Protein AF-A0A6I1E585-F1 (afdb_monomer)

Nearest PDB structures (foldseek):
  6p4p-assembly1_B  TM=4.624E-01  e=1.889E+00  Salmonella enterica subsp. enterica serovar Typhi str. CT18
  7vw3-assembly1_A  TM=5.194E-01  e=4.085E+00  Staphylococcus aureus
  5csa-assembly1_A  TM=2.923E-01  e=1.558E+00  Saccharomyces cerevisiae S288C
  3gyx-assembly6_L  TM=3.452E-01  e=2.291E+00  Megalodesulfovibrio gigas

pLDDT: mean 70.32, std 19.68, range [27.8, 91.94]

Secondary structure (DSSP, 8-state):
--EEEEEEEETTEEEEEEEETT--SPPEEEEEE----TTSS---TT---TT--SSSS-HHHHHHHHHHHHHTT--TTS-SSPEEEE-SSS-----

Mean predicted aligned error: 9.59 Å

Foldseek 3Di:
DAKDWDWDDDPQWIWIWIAHPVRDAAIAIETAHADQPPVRAGFSPPDDLDPDDDDDDDPVVVVSVVVVVVVLPDDNNHHDYHHYHYPNPPDDDND

Structure (mmCIF, N/CA/C/O backbone):
data_AF-A0A6I1E585-F1
#
_entry.id   AF-A0A6I1E585-F1
#
loop_
_atom_site.group_PDB
_atom_site.id
_atom_site.type_symbol
_atom_site.label_atom_id
_atom_site.label_alt_id
_atom_site.label_comp_id
_atom_site.label_asym_id
_atom_site.label_entity_id
_atom_site.label_seq_id
_atom_site.pdbx_PDB_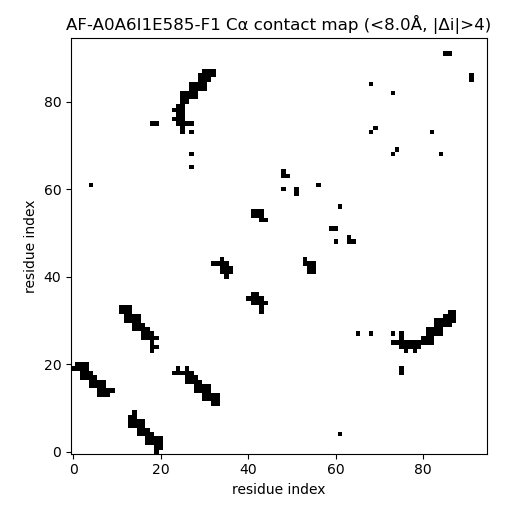ins_code
_atom_site.Cartn_x
_atom_site.Cartn_y
_atom_site.Cartn_z
_atom_site.occupancy
_atom_site.B_iso_or_equiv
_atom_site.auth_seq_id
_atom_site.auth_comp_id
_atom_site.auth_asym_id
_atom_site.auth_atom_id
_atom_site.pdbx_PDB_model_num
ATOM 1 N N . MET A 1 1 ? -14.135 9.658 0.992 1.00 68.81 1 MET A N 1
ATOM 2 C CA . MET A 1 1 ? -13.222 9.643 2.155 1.00 68.81 1 MET A CA 1
ATOM 3 C C . MET A 1 1 ? -11.893 10.163 1.671 1.00 68.81 1 MET A C 1
ATOM 5 O O . MET A 1 1 ? -11.444 9.692 0.633 1.00 68.81 1 MET A O 1
ATOM 9 N N . ASP A 1 2 ? -11.299 11.099 2.402 1.00 85.62 2 ASP A N 1
ATOM 10 C CA . ASP A 1 2 ? -9.997 11.646 2.034 1.00 85.62 2 ASP A CA 1
ATOM 11 C C . ASP A 1 2 ? -8.884 10.832 2.687 1.00 85.62 2 ASP A C 1
ATOM 13 O O . ASP A 1 2 ? -8.903 10.562 3.895 1.00 85.62 2 ASP A O 1
ATOM 17 N N . TYR A 1 3 ? -7.918 10.439 1.864 1.00 86.88 3 TYR A N 1
ATOM 18 C CA . TYR A 1 3 ? -6.751 9.678 2.278 1.00 86.88 3 TYR A CA 1
ATOM 19 C C . TYR A 1 3 ? -5.486 10.471 1.98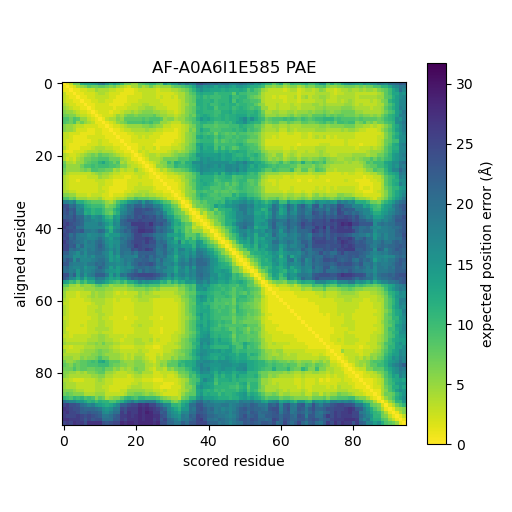2 1.00 86.88 3 TYR A C 1
ATOM 21 O O . TYR A 1 3 ? -5.372 11.138 0.954 1.0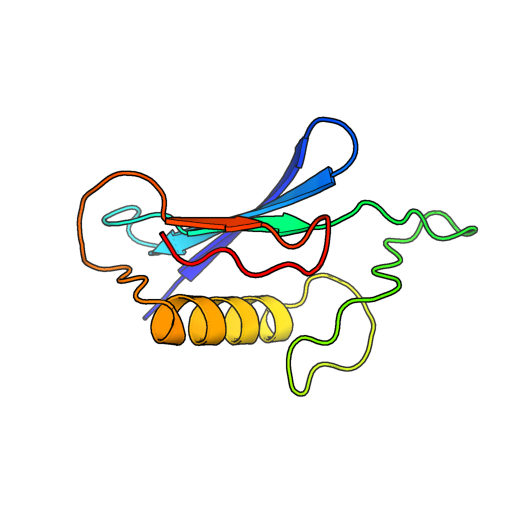0 86.88 3 TYR A O 1
ATOM 29 N N . ARG A 1 4 ? -4.506 10.326 2.867 1.00 88.75 4 ARG A N 1
ATOM 30 C CA . ARG A 1 4 ? -3.127 10.754 2.649 1.00 88.75 4 ARG A CA 1
ATOM 31 C C . ARG A 1 4 ? -2.232 9.531 2.614 1.00 88.75 4 ARG A C 1
ATOM 33 O O . ARG A 1 4 ? -2.475 8.554 3.329 1.00 88.75 4 ARG A O 1
ATOM 40 N N . TRP A 1 5 ? -1.187 9.599 1.808 1.00 87.75 5 TRP A N 1
ATOM 41 C CA . TRP A 1 5 ? -0.240 8.509 1.670 1.00 87.75 5 TRP A CA 1
ATOM 42 C C . TRP A 1 5 ? 1.191 9.028 1.642 1.00 87.75 5 TRP A C 1
ATOM 44 O O . TRP A 1 5 ? 1.445 10.175 1.278 1.00 87.75 5 TRP A O 1
ATOM 54 N N . VAL A 1 6 ? 2.111 8.177 2.080 1.00 84.69 6 VAL A N 1
ATOM 55 C CA . VAL A 1 6 ? 3.551 8.435 2.075 1.00 84.69 6 VAL A CA 1
ATOM 56 C C . VAL A 1 6 ? 4.240 7.217 1.486 1.00 84.69 6 VAL A C 1
ATOM 58 O O . VAL A 1 6 ? 3.894 6.087 1.832 1.00 84.69 6 VAL A O 1
ATOM 61 N N . LEU A 1 7 ? 5.210 7.463 0.612 1.00 79.94 7 LEU A N 1
ATOM 62 C CA . LEU A 1 7 ? 6.146 6.462 0.122 1.00 79.94 7 LEU A CA 1
ATOM 63 C C . LEU A 1 7 ? 7.454 6.572 0.907 1.00 79.94 7 LEU A C 1
ATOM 65 O O . LEU A 1 7 ? 8.039 7.651 0.991 1.00 79.94 7 LEU A O 1
ATOM 69 N N . THR A 1 8 ? 7.921 5.454 1.444 1.00 80.06 8 THR A N 1
ATOM 70 C CA . THR A 1 8 ? 9.232 5.321 2.085 1.00 80.06 8 THR A CA 1
ATOM 71 C C . THR A 1 8 ? 10.000 4.159 1.473 1.00 80.06 8 THR A C 1
ATOM 73 O O . THR A 1 8 ? 9.392 3.233 0.946 1.00 80.06 8 THR A O 1
ATOM 76 N N . ILE A 1 9 ? 11.327 4.179 1.576 1.00 76.50 9 ILE A N 1
ATOM 77 C CA . ILE A 1 9 ? 12.170 3.032 1.226 1.00 76.50 9 ILE A CA 1
ATOM 78 C C . ILE A 1 9 ? 12.611 2.365 2.527 1.00 76.50 9 ILE A C 1
ATOM 80 O O . ILE A 1 9 ? 13.161 3.036 3.399 1.00 76.50 9 ILE A O 1
ATOM 84 N N . ASP A 1 10 ? 12.372 1.062 2.653 1.00 72.75 10 ASP A N 1
ATOM 85 C CA . ASP A 1 10 ? 12.790 0.257 3.803 1.00 72.75 10 ASP A CA 1
ATOM 86 C C . ASP A 1 10 ? 13.472 -1.022 3.313 1.00 72.75 10 ASP A C 1
A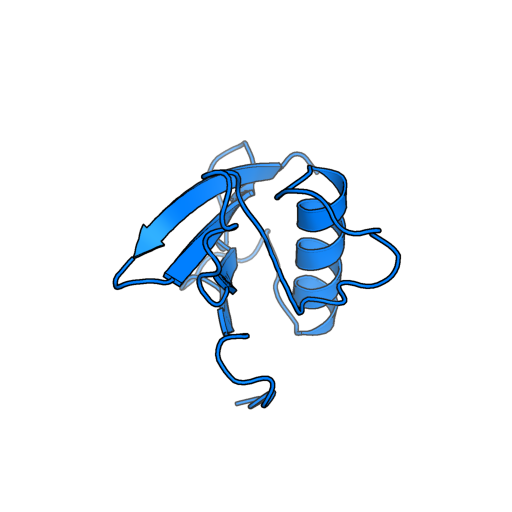TOM 88 O O . ASP A 1 10 ? 12.874 -1.806 2.580 1.00 72.75 10 ASP A O 1
ATOM 92 N N . SER A 1 11 ? 14.733 -1.227 3.705 1.00 74.69 11 SER A N 1
ATOM 93 C CA . SER A 1 11 ? 15.471 -2.478 3.478 1.00 74.69 11 SER A CA 1
ATOM 94 C C . SER A 1 11 ? 15.490 -2.965 2.018 1.00 74.69 11 SER A C 1
ATOM 96 O O . SER A 1 11 ? 15.451 -4.165 1.761 1.00 74.69 11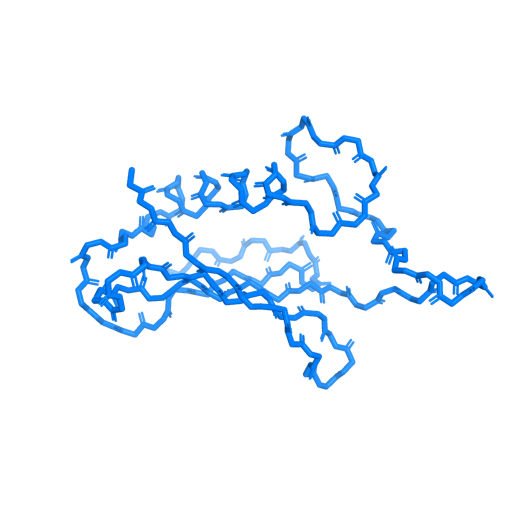 SER A O 1
ATOM 98 N N . GLY A 1 12 ? 15.540 -2.038 1.053 1.00 69.75 12 GLY A N 1
ATOM 99 C CA . GLY A 1 12 ? 15.493 -2.375 -0.373 1.00 69.75 12 GLY A CA 1
ATOM 100 C C . GLY A 1 12 ? 14.092 -2.728 -0.876 1.00 69.75 12 GLY A C 1
ATOM 101 O O . GLY A 1 12 ? 13.972 -3.522 -1.797 1.00 69.75 12 GLY A O 1
ATOM 102 N N . TYR A 1 13 ? 13.047 -2.156 -0.273 1.00 73.25 13 TYR A N 1
ATOM 103 C CA . TYR A 1 13 ? 11.651 -2.255 -0.699 1.00 73.25 13 TYR A CA 1
ATOM 104 C C . TYR A 1 13 ? 10.988 -0.880 -0.688 1.00 73.25 13 TYR A C 1
ATOM 106 O O . TYR A 1 13 ? 11.330 -0.012 0.119 1.00 73.25 13 TYR A O 1
ATOM 114 N N . ASN A 1 14 ? 10.006 -0.693 -1.566 1.00 77.62 14 ASN A N 1
ATOM 115 C CA . ASN A 1 14 ? 9.118 0.463 -1.521 1.00 77.62 14 ASN A CA 1
ATOM 116 C C . ASN A 1 14 ? 8.004 0.178 -0.512 1.00 77.62 14 ASN A C 1
ATOM 118 O O . ASN A 1 14 ? 7.364 -0.863 -0.574 1.00 77.62 14 ASN A O 1
ATOM 122 N N . VAL A 1 15 ? 7.738 1.087 0.416 1.00 83.94 15 VAL A N 1
ATOM 123 C CA . VAL A 1 15 ? 6.672 0.937 1.410 1.00 83.94 15 VAL A CA 1
ATOM 124 C C . VAL A 1 15 ? 5.722 2.116 1.286 1.00 83.94 15 VAL A C 1
ATOM 126 O O . VAL A 1 15 ? 6.095 3.258 1.552 1.00 83.94 15 VAL A O 1
ATOM 129 N N . ILE A 1 16 ? 4.479 1.846 0.892 1.00 87.44 16 ILE A N 1
ATOM 130 C CA . ILE A 1 16 ? 3.407 2.842 0.878 1.00 87.44 16 ILE A CA 1
ATOM 131 C C . ILE A 1 16 ? 2.634 2.725 2.179 1.00 87.44 16 ILE A C 1
ATOM 133 O O . ILE A 1 16 ? 2.075 1.674 2.483 1.00 87.44 16 ILE A O 1
ATOM 137 N N . THR A 1 17 ? 2.536 3.821 2.921 1.00 89.75 17 THR A N 1
ATOM 138 C CA . THR A 1 17 ? 1.615 3.921 4.055 1.00 89.75 17 THR A CA 1
ATOM 139 C C . THR A 1 17 ? 0.463 4.845 3.701 1.00 89.75 17 THR A C 1
ATOM 141 O O . THR A 1 17 ? 0.676 6.024 3.436 1.00 89.75 17 THR A O 1
ATOM 144 N N . VAL A 1 18 ? -0.757 4.317 3.739 1.00 90.88 18 VAL A N 1
ATOM 145 C CA . VAL A 1 18 ? -2.015 5.031 3.514 1.00 90.88 18 VAL A CA 1
ATOM 146 C C . VAL A 1 18 ? -2.759 5.169 4.839 1.00 90.88 18 VAL A C 1
ATOM 148 O O . VAL A 1 18 ? -2.828 4.241 5.645 1.00 90.88 18 VAL A O 1
ATOM 151 N N . GLN A 1 19 ? -3.346 6.335 5.076 1.00 91.06 19 GLN A N 1
ATOM 152 C CA . GLN A 1 19 ? -4.214 6.582 6.225 1.00 91.06 19 GLN A CA 1
ATOM 153 C C . GLN A 1 19 ? -5.254 7.645 5.878 1.00 91.06 19 GLN A C 1
ATOM 155 O O . GLN A 1 19 ? -5.085 8.400 4.919 1.00 91.06 19 GLN A O 1
ATOM 160 N N . LYS A 1 20 ? -6.320 7.744 6.674 1.00 88.06 20 LYS A N 1
ATOM 161 C CA . LYS A 1 20 ? -7.255 8.865 6.551 1.00 88.06 20 LYS A CA 1
ATOM 162 C C . LYS A 1 20 ? -6.543 10.202 6.758 1.00 88.06 20 LYS A C 1
ATOM 164 O O . LYS A 1 20 ? -5.584 10.305 7.535 1.00 88.06 20 LYS A O 1
ATOM 169 N N . SER A 1 21 ? -7.021 11.231 6.065 1.00 86.94 21 SER A N 1
ATOM 170 C CA . SER A 1 21 ? -6.462 12.584 6.155 1.00 86.94 21 SER A CA 1
ATOM 171 C C . SER A 1 21 ? -6.573 13.183 7.559 1.00 86.94 21 SER A C 1
ATOM 173 O O . SER A 1 21 ? -5.654 13.875 7.988 1.00 86.94 21 SER A O 1
ATOM 175 N N . ASP A 1 22 ? -7.629 12.840 8.302 1.00 85.06 22 ASP A N 1
ATOM 176 C CA . ASP A 1 22 ? -7.828 13.226 9.709 1.00 85.06 22 ASP A CA 1
ATOM 177 C C . ASP A 1 22 ? -6.836 12.553 10.684 1.00 85.06 22 ASP A C 1
ATOM 179 O O . ASP A 1 22 ? -6.729 12.955 11.839 1.00 85.06 22 ASP A O 1
ATOM 183 N N . GLY A 1 23 ? -6.075 11.554 10.221 1.00 78.62 23 GLY A N 1
ATOM 184 C CA . GLY A 1 23 ? -5.087 10.823 11.011 1.00 78.62 23 GLY A CA 1
ATOM 185 C C . GLY A 1 23 ? -5.660 9.764 11.955 1.00 78.62 23 GLY A C 1
ATOM 186 O O . GLY A 1 23 ? -4.873 9.114 12.644 1.00 78.62 23 GLY A O 1
ATOM 187 N N . PHE A 1 24 ? -6.977 9.551 11.966 1.00 80.38 24 PHE A N 1
ATOM 188 C CA . PHE A 1 24 ? -7.634 8.565 12.819 1.00 80.38 24 PHE A CA 1
ATOM 189 C C . PHE A 1 24 ? -7.905 7.247 12.076 1.00 80.38 24 PHE A C 1
ATOM 191 O O . PHE A 1 24 ? -8.158 7.218 10.872 1.00 80.38 24 PHE A O 1
ATOM 198 N N . GLY A 1 25 ? -7.891 6.139 12.822 1.00 84.31 25 GLY A N 1
ATOM 199 C CA . GLY A 1 25 ? -8.219 4.801 12.320 1.00 84.31 25 GLY A CA 1
ATOM 200 C C . GLY A 1 25 ? -7.017 3.957 11.883 1.00 84.31 25 GLY A C 1
ATOM 201 O O . GLY A 1 25 ? -5.869 4.220 12.247 1.00 84.31 25 GLY A O 1
ATOM 202 N N . CYS A 1 26 ? -7.296 2.878 11.153 1.00 88.50 26 CYS A N 1
ATOM 203 C CA . CYS A 1 26 ? -6.318 1.858 10.789 1.00 88.50 26 CYS A CA 1
ATOM 204 C C . CYS A 1 26 ? -5.509 2.324 9.582 1.00 88.50 26 CYS A C 1
ATOM 206 O O . CYS A 1 26 ? -6.062 2.604 8.516 1.00 88.50 26 CYS A O 1
ATOM 208 N N . LYS A 1 27 ? -4.186 2.355 9.739 1.00 91.94 27 LYS A N 1
ATOM 209 C CA . LYS A 1 27 ? -3.265 2.588 8.626 1.00 91.94 27 LYS A CA 1
ATOM 210 C C . LYS A 1 27 ? -3.175 1.338 7.758 1.00 91.94 27 LYS A C 1
ATOM 212 O O . LYS A 1 27 ? -3.165 0.229 8.284 1.00 91.94 27 LYS A O 1
ATOM 217 N N . LEU A 1 28 ? -3.060 1.529 6.455 1.00 90.19 28 LEU A N 1
ATOM 218 C CA . LEU A 1 28 ? -2.701 0.492 5.499 1.00 90.19 28 LEU A CA 1
ATOM 219 C C . LEU A 1 28 ? -1.227 0.668 5.145 1.00 90.19 28 LEU A C 1
ATOM 221 O O . LEU A 1 28 ? -0.809 1.761 4.776 1.00 90.19 28 LEU A O 1
ATOM 225 N N . THR A 1 29 ? -0.443 -0.393 5.251 1.00 90.75 29 THR A N 1
ATOM 226 C CA . THR A 1 29 ? 0.959 -0.417 4.839 1.00 90.75 29 THR A CA 1
ATOM 227 C C . THR A 1 29 ? 1.126 -1.487 3.772 1.00 90.75 29 THR A C 1
ATOM 229 O O . THR A 1 29 ? 0.832 -2.653 4.018 1.00 90.75 29 THR A O 1
ATOM 232 N N . ALA A 1 30 ? 1.596 -1.093 2.596 1.00 85.94 30 ALA A N 1
ATOM 233 C CA . ALA A 1 30 ? 1.858 -1.993 1.488 1.00 85.94 30 ALA A CA 1
ATOM 234 C C . ALA A 1 30 ? 3.345 -2.002 1.148 1.00 85.94 30 ALA A C 1
ATOM 236 O O . ALA A 1 30 ? 3.919 -0.947 0.877 1.00 85.94 30 ALA A O 1
ATOM 237 N N . THR A 1 31 ? 3.946 -3.189 1.147 1.00 83.50 31 THR A N 1
ATOM 238 C CA . THR A 1 31 ? 5.352 -3.385 0.784 1.00 83.50 31 THR A CA 1
ATOM 239 C C . THR A 1 31 ? 5.444 -3.881 -0.652 1.00 83.50 31 THR A C 1
ATOM 241 O O . THR A 1 31 ? 4.856 -4.909 -0.989 1.00 83.50 31 THR A O 1
ATOM 244 N N . LEU A 1 32 ? 6.189 -3.148 -1.477 1.00 77.31 32 LEU A N 1
ATOM 245 C CA . LEU A 1 32 ? 6.454 -3.414 -2.885 1.00 77.31 32 LEU A CA 1
ATOM 246 C C . LEU A 1 32 ? 7.928 -3.789 -3.114 1.00 77.31 32 LEU A C 1
ATOM 248 O O . LEU A 1 32 ? 8.794 -3.214 -2.446 1.00 77.31 32 LEU A O 1
ATOM 252 N N . PRO A 1 33 ? 8.250 -4.712 -4.047 1.00 68.19 33 PRO A N 1
ATOM 253 C CA . PRO A 1 33 ? 9.606 -4.975 -4.462 1.00 68.19 33 PRO A CA 1
ATOM 254 C C . PRO A 1 33 ? 10.209 -3.680 -4.978 1.00 68.19 33 PRO A C 1
ATOM 256 O O . PRO A 1 33 ? 9.540 -2.766 -5.477 1.00 68.19 33 PRO A O 1
ATOM 259 N N . TRP A 1 34 ? 11.509 -3.604 -4.799 1.00 56.12 34 TRP A N 1
ATOM 260 C CA . TRP A 1 34 ? 12.300 -2.527 -5.330 1.00 56.12 34 TRP A CA 1
ATOM 261 C C . TRP A 1 34 ? 12.678 -2.855 -6.764 1.00 56.12 34 TRP A C 1
ATOM 263 O O . TRP A 1 34 ? 13.276 -3.894 -7.036 1.00 56.12 34 TRP A O 1
ATOM 273 N N . SER A 1 35 ? 12.342 -1.950 -7.672 1.00 51.25 35 SER A N 1
ATOM 274 C CA . SER A 1 35 ? 12.957 -1.884 -8.988 1.00 51.25 35 SER A CA 1
ATOM 275 C C . SER A 1 35 ? 13.480 -0.465 -9.174 1.00 51.25 35 SER A C 1
ATOM 277 O O . SER A 1 35 ? 12.805 0.526 -8.896 1.00 51.25 35 SER A O 1
ATOM 279 N N . LYS A 1 36 ? 14.755 -0.383 -9.535 1.00 41.84 36 LYS A N 1
ATOM 280 C CA . LYS A 1 36 ? 15.412 0.834 -9.990 1.00 41.84 36 LYS A CA 1
ATOM 281 C C . LYS A 1 36 ? 15.425 0.710 -11.506 1.00 41.84 36 LYS A C 1
ATOM 283 O O . LYS A 1 36 ? 15.915 -0.309 -11.989 1.00 41.84 36 LYS A O 1
ATOM 288 N N . SER A 1 37 ? 14.871 1.672 -12.236 1.00 46.25 37 SER A N 1
ATOM 289 C CA . SER A 1 37 ? 15.060 1.664 -13.688 1.00 46.25 37 SER A CA 1
ATOM 290 C C . SER A 1 37 ? 16.517 2.021 -13.988 1.00 46.25 37 SER A C 1
ATOM 292 O O . SER A 1 37 ? 17.194 2.694 -13.197 1.00 46.25 37 SER A O 1
ATOM 294 N N . ASP A 1 38 ? 17.002 1.606 -15.153 1.00 42.25 38 ASP A N 1
ATOM 295 C CA . ASP A 1 38 ? 18.369 1.896 -15.594 1.00 42.25 38 ASP A CA 1
ATOM 296 C C . ASP A 1 38 ? 18.648 3.406 -15.757 1.00 42.25 38 ASP A C 1
ATOM 298 O O . ASP A 1 38 ? 19.798 3.835 -15.665 1.00 42.25 38 ASP A O 1
ATOM 302 N N . ASP A 1 39 ? 17.612 4.237 -15.928 1.00 44.56 39 ASP A N 1
ATOM 303 C CA . ASP A 1 39 ? 17.715 5.700 -16.045 1.00 44.56 39 ASP A CA 1
ATOM 304 C C . ASP A 1 39 ? 17.545 6.456 -14.709 1.00 44.56 39 ASP A C 1
ATOM 306 O O . ASP A 1 39 ? 17.570 7.687 -14.673 1.00 44.56 39 ASP A O 1
ATOM 310 N N . GLY A 1 40 ? 17.406 5.735 -13.590 1.00 34.91 40 GLY A N 1
ATOM 311 C CA . GLY A 1 40 ? 17.225 6.326 -12.262 1.00 34.91 40 GLY A CA 1
ATOM 312 C C . GLY A 1 40 ? 15.800 6.798 -11.961 1.00 34.91 40 GLY A C 1
ATOM 313 O O . GLY A 1 40 ? 15.571 7.365 -10.889 1.00 34.91 40 GLY A O 1
ATOM 314 N N . SER A 1 41 ? 14.847 6.550 -12.860 1.00 41.19 41 SER A N 1
ATOM 315 C CA . SER A 1 41 ? 13.421 6.641 -12.567 1.00 41.19 41 SER A CA 1
ATOM 316 C C . SER A 1 41 ? 12.923 5.452 -11.718 1.00 41.19 41 SER A C 1
ATOM 318 O O . SER A 1 41 ? 13.624 4.483 -11.405 1.00 41.19 41 SER A O 1
ATOM 320 N N . LEU A 1 42 ? 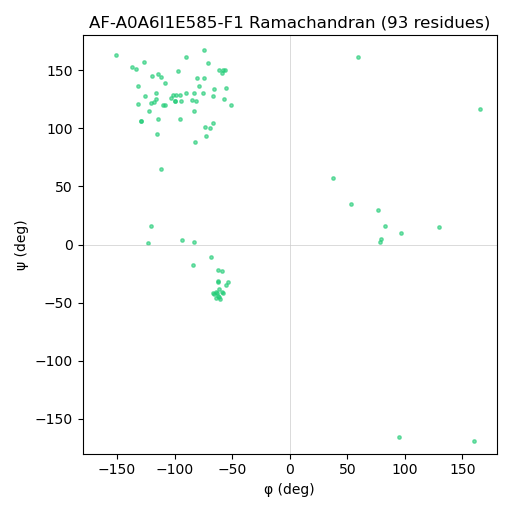11.707 5.585 -11.199 1.00 43.50 42 LEU A N 1
ATOM 321 C CA . LEU A 1 42 ? 11.050 4.521 -10.447 1.00 43.50 42 LEU A CA 1
ATOM 322 C C . LEU A 1 42 ? 10.419 3.556 -11.453 1.00 43.50 42 LEU A C 1
ATOM 324 O O . LEU A 1 42 ? 9.247 3.711 -11.794 1.00 43.50 42 LEU A O 1
ATOM 328 N N . ASP A 1 43 ? 11.176 2.559 -11.911 1.00 41.69 43 ASP A N 1
ATOM 329 C CA . ASP A 1 43 ? 10.560 1.389 -12.535 1.00 41.69 43 ASP A CA 1
ATOM 330 C C . ASP A 1 43 ? 9.778 0.660 -11.447 1.00 41.69 43 ASP A C 1
ATOM 332 O O . ASP A 1 43 ? 10.323 0.363 -10.387 1.00 41.69 43 ASP A O 1
ATOM 336 N N . ILE A 1 44 ? 8.505 0.360 -11.670 1.00 48.25 44 ILE A N 1
ATOM 337 C CA . ILE A 1 44 ? 7.764 -0.616 -10.860 1.00 48.25 44 ILE A CA 1
ATOM 338 C C . ILE A 1 44 ? 7.508 -1.790 -11.795 1.00 48.25 44 ILE A C 1
ATOM 340 O O . ILE A 1 44 ? 6.382 -2.073 -12.211 1.00 48.25 44 ILE A O 1
ATOM 344 N N . THR A 1 45 ? 8.599 -2.434 -12.201 1.00 42.66 45 THR A N 1
ATOM 345 C CA . THR A 1 45 ? 8.573 -3.545 -13.139 1.00 42.66 45 THR A CA 1
ATOM 346 C C . THR A 1 45 ? 8.029 -4.767 -12.402 1.00 42.66 45 THR A C 1
ATOM 348 O O . THR A 1 45 ? 8.760 -5.382 -11.631 1.00 42.66 45 THR A O 1
ATOM 351 N N . HIS A 1 46 ? 6.739 -5.081 -12.615 1.00 40.53 46 HIS A N 1
ATOM 352 C CA . HIS A 1 46 ? 6.017 -6.350 -12.328 1.00 40.53 46 HIS A CA 1
ATOM 353 C C . HIS A 1 46 ? 4.697 -6.268 -11.549 1.00 40.53 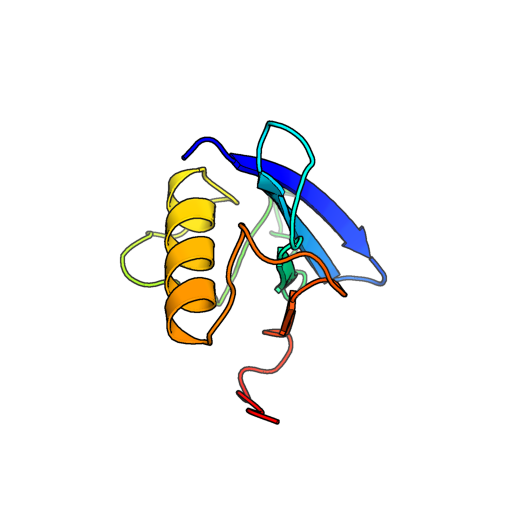46 HIS A C 1
ATOM 355 O O . HIS A 1 46 ? 4.191 -7.295 -11.080 1.00 40.53 46 HIS A O 1
ATOM 361 N N . TRP A 1 47 ? 4.076 -5.100 -11.413 1.00 48.12 47 TRP A N 1
ATOM 362 C CA . TRP A 1 47 ? 2.878 -4.987 -10.582 1.00 48.12 47 TRP A CA 1
ATOM 363 C C . TRP A 1 47 ? 1.621 -4.617 -11.356 1.00 48.12 47 TRP A C 1
ATOM 365 O O . TRP A 1 47 ? 1.288 -3.457 -11.567 1.00 48.12 47 TRP A O 1
ATOM 375 N N . TRP A 1 48 ? 0.866 -5.651 -11.728 1.00 41.38 48 TRP A N 1
ATOM 376 C CA . TRP A 1 48 ? -0.546 -5.509 -12.065 1.00 41.38 48 TRP A CA 1
ATOM 377 C C . TRP A 1 48 ? -1.306 -5.178 -10.774 1.00 41.38 48 TRP A C 1
ATOM 379 O O . TRP A 1 48 ? -1.666 -6.078 -10.019 1.00 41.38 48 TRP A O 1
ATOM 389 N N . CYS A 1 49 ? -1.622 -3.901 -10.565 1.00 47.88 49 CYS A N 1
ATOM 390 C CA . CYS A 1 49 ? -2.821 -3.484 -9.834 1.00 47.88 49 CYS A CA 1
ATOM 391 C C . CYS A 1 49 ? -3.903 -3.209 -10.902 1.00 47.88 49 CYS A C 1
ATOM 393 O O . CYS A 1 49 ? -3.602 -2.591 -11.928 1.00 47.88 49 CYS A O 1
ATOM 395 N N . ARG A 1 50 ? -5.115 -3.779 -10.779 1.00 40.75 50 ARG A N 1
ATOM 396 C CA . ARG A 1 50 ? -6.109 -3.811 -11.883 1.00 40.75 50 ARG A CA 1
ATOM 397 C C . ARG A 1 50 ? -6.334 -2.413 -12.481 1.00 40.75 50 ARG A C 1
ATOM 399 O O . ARG A 1 50 ? -6.810 -1.512 -11.802 1.00 40.75 50 ARG A O 1
ATOM 406 N N . GLY A 1 51 ? -6.065 -2.255 -13.780 1.00 40.06 51 GLY A N 1
ATOM 407 C CA . GLY A 1 51 ? -6.476 -1.074 -14.552 1.00 40.06 51 GLY A CA 1
ATOM 408 C C . GLY A 1 51 ? -5.568 0.159 -14.457 1.00 40.06 51 GLY A C 1
ATOM 409 O O . GLY A 1 51 ? -5.994 1.254 -14.848 1.00 40.06 51 GLY A O 1
ATOM 410 N N . VAL A 1 52 ? -4.333 0.016 -13.969 1.00 46.09 52 VAL A N 1
ATOM 411 C CA . VAL A 1 52 ? -3.332 1.095 -13.974 1.00 46.09 52 VAL A CA 1
ATOM 412 C C . VAL A 1 52 ? -2.172 0.688 -14.894 1.00 46.09 52 VAL A C 1
ATOM 414 O O . VAL A 1 52 ? -1.437 -0.235 -14.550 1.00 46.09 52 VAL A O 1
ATOM 417 N N . PRO A 1 53 ? -2.041 1.308 -16.087 1.00 42.78 53 PRO A N 1
ATOM 418 C CA . PRO A 1 53 ? -0.847 1.174 -16.917 1.00 42.78 53 PRO A CA 1
ATOM 419 C C . PRO A 1 53 ? 0.391 1.597 -16.128 1.00 42.78 53 PRO A C 1
ATOM 421 O O . PRO A 1 53 ? 0.290 2.425 -15.222 1.00 42.78 53 PRO A O 1
ATOM 424 N N . TRP A 1 54 ? 1.527 0.999 -16.465 1.00 47.28 54 TRP A N 1
ATOM 425 C CA . TRP A 1 54 ? 2.805 1.251 -15.816 1.00 47.28 54 TRP A CA 1
ATOM 426 C C . TRP A 1 54 ? 3.151 2.731 -15.892 1.00 47.28 54 TRP A C 1
ATOM 428 O O . TRP A 1 54 ? 3.080 3.292 -16.976 1.00 47.28 54 TRP A O 1
ATOM 438 N N . ASP A 1 55 ? 3.402 3.324 -14.725 1.00 44.66 55 ASP A N 1
ATOM 439 C CA . ASP A 1 55 ? 4.331 4.429 -14.469 1.00 44.66 55 ASP A CA 1
ATOM 440 C C . ASP A 1 55 ? 4.008 5.019 -13.089 1.00 44.66 55 ASP A C 1
ATOM 442 O O . ASP A 1 55 ? 2.930 5.573 -12.868 1.00 44.66 55 ASP A O 1
ATOM 446 N N . SER A 1 56 ? 4.970 4.929 -12.164 1.00 56.19 56 SER A N 1
ATOM 447 C CA . SER A 1 56 ? 4.969 5.578 -10.841 1.00 56.19 56 SER A CA 1
ATOM 448 C C . SER A 1 56 ? 3.818 5.233 -9.869 1.00 56.19 56 SER A C 1
ATOM 450 O O . SER A 1 56 ? 2.734 4.764 -10.214 1.00 56.19 56 SER A O 1
ATOM 452 N N . ILE A 1 57 ? 4.038 5.514 -8.579 1.00 65.25 57 ILE A N 1
ATOM 453 C CA . ILE A 1 57 ? 2.968 5.488 -7.570 1.00 65.25 57 ILE A CA 1
ATOM 454 C C . ILE A 1 57 ? 2.079 6.713 -7.797 1.00 65.25 57 ILE A C 1
ATOM 456 O O . ILE A 1 57 ? 2.355 7.811 -7.318 1.00 65.25 57 ILE A O 1
ATOM 460 N N . THR A 1 58 ? 1.013 6.528 -8.570 1.00 71.25 58 THR A N 1
ATOM 461 C CA . THR A 1 58 ? 0.010 7.562 -8.850 1.00 71.25 58 THR A CA 1
ATOM 462 C C . THR A 1 58 ? -1.130 7.528 -7.826 1.00 71.25 58 THR A C 1
ATOM 464 O O . THR A 1 58 ? -1.385 6.489 -7.212 1.00 71.25 58 THR A O 1
ATOM 467 N N . PRO A 1 59 ? -1.920 8.610 -7.681 1.00 78.19 59 PRO A N 1
ATOM 468 C CA . PRO A 1 59 ? -3.157 8.563 -6.900 1.00 78.19 59 PRO A CA 1
ATOM 469 C C . PRO A 1 59 ? -4.112 7.443 -7.347 1.00 78.19 59 PRO A C 1
ATOM 471 O O . PRO A 1 59 ? -4.794 6.849 -6.515 1.00 78.19 59 PRO A O 1
ATOM 474 N N . LYS A 1 60 ? -4.126 7.108 -8.648 1.00 76.44 60 LYS A N 1
ATOM 475 C CA . LYS A 1 60 ? -4.925 6.004 -9.202 1.00 76.44 60 LYS A CA 1
ATOM 476 C C . LYS A 1 60 ? -4.434 4.639 -8.709 1.00 76.44 60 LYS A C 1
ATOM 478 O O . LYS A 1 60 ? -5.256 3.802 -8.350 1.00 76.44 60 LYS A O 1
ATOM 483 N N . PHE A 1 61 ? -3.117 4.433 -8.650 1.00 77.44 61 PHE A N 1
ATOM 484 C CA . PHE A 1 61 ? -2.523 3.234 -8.053 1.00 77.44 61 PHE A CA 1
ATOM 485 C C . PHE A 1 61 ? -2.896 3.110 -6.572 1.00 77.44 61 PHE A C 1
ATOM 487 O O . PHE A 1 61 ? -3.356 2.059 -6.137 1.00 77.44 61 PHE A O 1
ATOM 494 N N . VAL A 1 62 ? -2.771 4.198 -5.806 1.00 81.25 62 VAL A N 1
ATOM 495 C CA . VAL A 1 62 ? -3.131 4.207 -4.379 1.00 81.25 62 VAL A CA 1
ATOM 496 C C . VAL A 1 62 ? -4.619 3.907 -4.178 1.00 81.25 62 VAL A C 1
ATOM 498 O O . VAL A 1 62 ? -4.972 3.165 -3.266 1.00 81.25 62 VAL A O 1
ATOM 501 N N . ALA A 1 63 ? -5.497 4.422 -5.043 1.00 84.06 63 ALA A N 1
ATOM 502 C CA . ALA A 1 63 ? -6.922 4.099 -5.006 1.00 84.06 63 ALA A CA 1
ATOM 503 C C . ALA A 1 63 ? -7.196 2.611 -5.283 1.00 84.06 63 ALA A C 1
ATOM 505 O O . ALA A 1 63 ? -8.015 2.003 -4.598 1.00 84.06 63 ALA A O 1
ATOM 506 N N . ALA A 1 64 ? -6.496 2.011 -6.249 1.00 82.88 64 ALA A N 1
ATOM 507 C CA . ALA A 1 64 ? -6.614 0.582 -6.531 1.00 82.88 64 ALA A CA 1
ATOM 508 C C . ALA A 1 64 ? -6.102 -0.274 -5.356 1.00 82.88 64 ALA A C 1
ATOM 510 O O . ALA A 1 64 ? -6.796 -1.185 -4.920 1.00 82.88 64 ALA A O 1
ATOM 511 N N . LEU A 1 65 ? -4.970 0.105 -4.756 1.00 84.06 65 LEU A N 1
ATOM 512 C CA . LEU A 1 65 ? -4.427 -0.524 -3.550 1.00 84.06 65 LEU A CA 1
ATOM 513 C C . LEU A 1 65 ? -5.395 -0.458 -2.356 1.00 84.06 65 LEU A C 1
ATOM 515 O O . LEU A 1 65 ? -5.523 -1.418 -1.601 1.00 84.06 65 LEU A O 1
ATOM 519 N N . ILE A 1 66 ? -6.075 0.677 -2.176 1.00 87.75 66 ILE A N 1
ATOM 520 C CA . ILE A 1 66 ? -7.117 0.847 -1.157 1.00 87.75 66 ILE A CA 1
ATOM 521 C C . ILE A 1 66 ? -8.275 -0.124 -1.399 1.00 87.75 66 ILE A C 1
ATOM 523 O O . ILE A 1 66 ? -8.734 -0.748 -0.446 1.00 87.75 66 ILE A O 1
ATOM 527 N N . ASN A 1 67 ? -8.735 -0.261 -2.643 1.00 87.50 67 ASN A N 1
ATOM 528 C CA . ASN A 1 67 ? -9.827 -1.175 -2.977 1.00 87.50 67 ASN A CA 1
ATOM 529 C C . ASN A 1 67 ? -9.429 -2.634 -2.724 1.00 87.50 67 ASN A C 1
ATOM 531 O O . ASN A 1 67 ? -10.162 -3.338 -2.037 1.00 87.50 67 ASN A O 1
ATOM 535 N N . ASP A 1 68 ? -8.238 -3.046 -3.168 1.00 84.38 68 ASP A N 1
ATOM 536 C CA . ASP A 1 68 ? -7.709 -4.388 -2.896 1.00 84.38 68 ASP A CA 1
ATOM 537 C C . ASP A 1 68 ? -7.618 -4.644 -1.378 1.00 84.38 68 ASP A C 1
ATOM 539 O O . ASP A 1 68 ? -7.993 -5.706 -0.886 1.00 84.38 68 ASP A O 1
ATOM 543 N N . ALA A 1 69 ? -7.178 -3.650 -0.599 1.00 87.25 69 ALA A N 1
ATOM 544 C CA . ALA A 1 69 ? -7.133 -3.756 0.855 1.00 87.25 69 ALA A CA 1
ATOM 545 C C . ALA A 1 69 ? -8.528 -3.901 1.481 1.00 87.25 69 ALA A C 1
ATOM 547 O O . ALA A 1 69 ? -8.689 -4.686 2.414 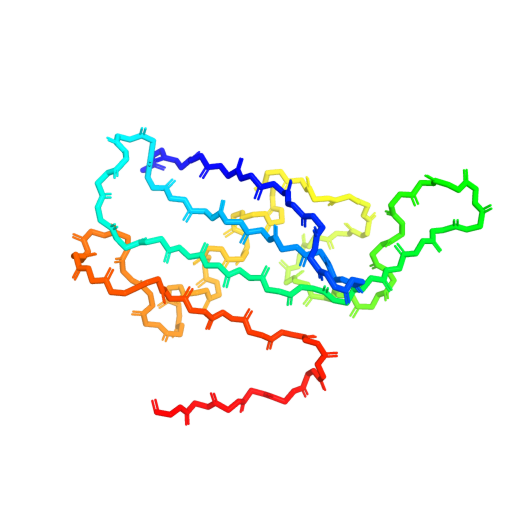1.00 87.25 69 ALA A O 1
ATOM 548 N N . ILE A 1 70 ? -9.526 -3.157 0.992 1.00 88.69 70 ILE A N 1
ATOM 549 C CA . ILE A 1 70 ? -10.920 -3.255 1.451 1.00 88.69 70 ILE A CA 1
ATOM 550 C C . ILE A 1 70 ? -11.473 -4.656 1.173 1.00 88.69 70 ILE A C 1
ATOM 552 O O . ILE A 1 70 ? -12.070 -5.250 2.072 1.00 88.69 70 ILE A O 1
ATOM 556 N N . ASP A 1 71 ? -11.215 -5.205 -0.016 1.00 86.50 71 ASP A N 1
ATOM 557 C CA . ASP A 1 71 ? -11.619 -6.565 -0.391 1.00 86.50 71 ASP A CA 1
ATOM 558 C C . ASP A 1 71 ? -10.955 -7.627 0.507 1.00 86.50 71 ASP A C 1
ATOM 560 O O . ASP A 1 71 ? -11.565 -8.646 0.831 1.00 86.50 71 ASP A O 1
ATOM 564 N N . LEU A 1 72 ? -9.736 -7.358 0.987 1.00 84.62 72 LEU A N 1
ATOM 565 C CA . LEU A 1 72 ? -9.013 -8.185 1.962 1.00 84.62 72 LEU A CA 1
ATOM 566 C C . LEU A 1 72 ? -9.414 -7.918 3.429 1.00 84.62 72 LEU A C 1
ATOM 568 O O . LEU A 1 72 ? -8.855 -8.526 4.343 1.00 84.62 72 LEU A O 1
ATOM 572 N N . GLY A 1 73 ? -10.377 -7.027 3.683 1.00 87.56 73 GLY A N 1
ATOM 573 C CA . GLY A 1 73 ? -10.929 -6.761 5.016 1.00 87.56 73 GLY A CA 1
ATOM 574 C C . GLY A 1 73 ? -10.332 -5.560 5.756 1.00 87.56 73 GLY A C 1
ATOM 575 O O . GLY A 1 73 ? -10.632 -5.354 6.939 1.00 87.56 73 GLY A O 1
ATOM 576 N N . TRP A 1 74 ? -9.519 -4.731 5.098 1.00 90.38 74 TRP A N 1
ATOM 577 C CA . TRP A 1 74 ? -9.074 -3.464 5.671 1.00 90.38 74 TRP A CA 1
ATOM 578 C C . TRP A 1 74 ? -10.250 -2.501 5.857 1.00 90.38 74 TRP A C 1
ATOM 580 O O . TRP A 1 74 ? -11.059 -2.264 4.963 1.00 90.38 74 TRP A O 1
ATOM 590 N N . MET A 1 75 ? -10.312 -1.879 7.034 1.00 89.94 75 MET A N 1
ATOM 591 C CA . MET A 1 75 ? -11.312 -0.867 7.358 1.00 89.94 75 MET A CA 1
ATOM 592 C C . MET A 1 75 ? -10.633 0.372 7.926 1.00 89.94 75 MET A C 1
ATOM 594 O O . MET A 1 75 ? -10.246 0.402 9.095 1.00 89.94 75 MET A O 1
ATOM 598 N N . ALA A 1 76 ? -10.564 1.433 7.123 1.00 86.31 76 ALA A N 1
ATOM 599 C CA . ALA A 1 76 ? -9.935 2.697 7.508 1.00 86.31 76 ALA A CA 1
ATOM 600 C C . ALA A 1 76 ? -10.555 3.350 8.762 1.00 86.31 76 ALA A C 1
ATOM 602 O O . ALA A 1 76 ? -9.920 4.175 9.406 1.00 86.31 76 ALA A O 1
ATOM 603 N N . SER A 1 77 ? -11.807 3.032 9.107 1.00 87.62 77 SER A N 1
ATOM 604 C CA . SER A 1 77 ? -12.493 3.545 10.303 1.00 87.62 77 SER A CA 1
ATOM 605 C C . SER A 1 77 ? -12.204 2.762 11.584 1.00 87.62 77 SER A C 1
ATOM 607 O O . SER A 1 77 ? -12.469 3.285 12.664 1.00 87.62 77 SER A O 1
ATOM 609 N N . LYS A 1 78 ? -11.685 1.532 11.500 1.00 86.31 78 LYS A N 1
ATOM 610 C CA . LYS A 1 78 ? -11.383 0.732 12.692 1.00 86.31 78 LYS A CA 1
ATOM 611 C C . LYS A 1 78 ? -10.070 1.196 13.308 1.00 86.31 78 LYS A C 1
ATOM 613 O O . LYS A 1 78 ? -9.103 1.397 12.593 1.00 86.31 78 LYS A O 1
ATOM 618 N N . SER A 1 79 ? -10.010 1.335 14.625 1.00 80.69 79 SER A N 1
ATOM 619 C CA . SER A 1 79 ? -8.741 1.539 15.333 1.00 80.69 79 SER A CA 1
ATOM 620 C C . SER A 1 79 ? -8.035 0.200 15.528 1.00 80.69 79 SER A C 1
ATOM 622 O O . SER A 1 79 ? -8.686 -0.812 15.783 1.00 80.69 79 SER A O 1
ATOM 624 N N . GLY A 1 80 ? -6.708 0.175 15.425 1.00 83.19 80 GLY A N 1
ATOM 625 C CA . GLY A 1 80 ? -5.947 -1.056 15.618 1.00 83.19 80 GLY A CA 1
ATOM 626 C C . GLY A 1 80 ? -4.555 -1.009 15.008 1.00 83.19 80 GLY A C 1
ATOM 627 O O . GLY A 1 80 ? -4.066 0.046 14.599 1.00 83.19 80 GLY A O 1
ATOM 628 N N . LYS A 1 81 ? -3.915 -2.181 14.956 1.00 85.50 81 LYS A N 1
ATOM 629 C CA . LYS A 1 81 ? -2.621 -2.342 14.287 1.00 85.50 81 LYS A CA 1
ATOM 630 C C . LYS A 1 81 ? -2.756 -2.005 12.793 1.00 85.50 81 LYS A C 1
ATOM 632 O O . LYS A 1 81 ? -3.833 -2.214 12.230 1.00 85.50 81 LYS A O 1
ATOM 637 N N . PRO A 1 82 ? -1.689 -1.499 12.150 1.00 87.00 82 PRO A N 1
ATOM 638 C CA . PRO A 1 82 ? -1.691 -1.289 10.710 1.00 87.00 82 PRO A CA 1
ATOM 639 C C . PRO A 1 82 ? -2.019 -2.581 9.962 1.00 87.00 82 PRO A C 1
ATOM 641 O O . PRO A 1 82 ? -1.456 -3.634 10.271 1.00 87.00 82 PRO A O 1
ATOM 644 N N . PHE A 1 83 ? -2.906 -2.484 8.980 1.00 89.81 83 PHE A N 1
ATOM 645 C CA . PHE A 1 83 ? -3.177 -3.556 8.036 1.00 89.81 83 PHE A CA 1
ATOM 646 C C . PHE A 1 83 ? -2.023 -3.630 7.046 1.00 89.81 83 PHE A C 1
ATOM 648 O O . PHE A 1 83 ? -1.599 -2.603 6.514 1.00 89.81 83 PHE A O 1
ATOM 655 N N . ARG A 1 84 ? -1.479 -4.825 6.835 1.00 89.75 84 ARG A N 1
ATOM 656 C CA . ARG A 1 84 ? -0.274 -5.015 6.032 1.00 89.75 84 ARG A CA 1
ATOM 657 C C . ARG A 1 84 ? -0.595 -5.845 4.809 1.00 89.75 84 ARG A C 1
ATOM 659 O O . ARG A 1 84 ? -1.175 -6.915 4.946 1.00 89.75 84 ARG A O 1
ATOM 666 N N . ILE A 1 85 ? -0.174 -5.360 3.649 1.00 84.25 85 ILE A N 1
ATOM 667 C CA . ILE A 1 85 ? -0.176 -6.145 2.421 1.00 84.25 85 ILE A CA 1
ATOM 668 C C . ILE A 1 85 ? 1.260 -6.278 1.956 1.00 84.25 85 ILE A C 1
ATOM 670 O O . ILE A 1 85 ? 1.970 -5.288 1.767 1.00 84.25 85 ILE A O 1
ATOM 674 N N . ASP A 1 86 ? 1.684 -7.522 1.815 1.00 81.44 86 ASP A N 1
ATOM 675 C CA . ASP A 1 86 ? 3.007 -7.857 1.342 1.00 81.44 86 ASP A CA 1
ATOM 676 C C . ASP A 1 86 ? 2.896 -8.465 -0.044 1.00 81.44 86 ASP A C 1
ATOM 678 O O . ASP A 1 86 ? 2.242 -9.482 -0.260 1.00 81.44 86 ASP A O 1
ATOM 682 N N . TYR A 1 87 ? 3.539 -7.811 -0.987 1.00 72.94 87 TYR A N 1
ATOM 683 C CA . TYR A 1 87 ? 3.542 -8.216 -2.376 1.00 72.94 87 TYR A CA 1
ATOM 684 C C . TYR A 1 87 ? 4.981 -8.485 -2.854 1.00 72.94 87 TYR A C 1
ATOM 686 O O . TYR A 1 87 ? 5.224 -8.539 -4.062 1.00 72.94 87 TYR A O 1
ATOM 694 N N . ARG A 1 88 ? 5.940 -8.640 -1.925 1.00 68.19 88 ARG A N 1
ATOM 695 C CA . ARG A 1 88 ? 7.338 -8.972 -2.238 1.00 68.19 88 ARG A CA 1
ATOM 696 C C . ARG A 1 88 ? 7.458 -10.243 -3.081 1.00 68.19 88 ARG A C 1
ATOM 698 O O . ARG A 1 88 ? 8.270 -10.261 -3.994 1.00 68.19 88 ARG A O 1
ATOM 705 N N . ASP A 1 89 ? 6.580 -11.223 -2.850 1.00 53.94 89 ASP A N 1
ATOM 706 C CA . ASP A 1 89 ? 6.703 -12.562 -3.448 1.00 53.94 89 ASP A CA 1
ATOM 707 C C . ASP A 1 89 ? 5.496 -13.035 -4.283 1.00 53.94 89 ASP A C 1
ATOM 709 O O . ASP A 1 89 ? 5.509 -14.160 -4.772 1.00 53.94 89 ASP A O 1
ATOM 713 N N . LYS A 1 90 ? 4.428 -12.234 -4.450 1.00 46.91 90 LYS A N 1
ATOM 714 C CA . LYS A 1 90 ? 3.119 -12.726 -4.952 1.00 46.91 90 LYS A CA 1
ATOM 715 C C . LYS A 1 90 ? 2.770 -14.129 -4.405 1.00 46.91 90 LYS A C 1
ATOM 717 O O . LYS A 1 90 ? 2.479 -15.053 -5.160 1.00 46.91 90 LYS A O 1
ATOM 722 N N . VAL A 1 91 ? 2.720 -14.282 -3.083 1.00 34.47 91 VAL A N 1
ATOM 723 C CA . VAL A 1 91 ? 1.929 -15.353 -2.461 1.00 34.47 91 VAL A CA 1
ATOM 724 C C . VAL A 1 91 ? 1.055 -14.714 -1.393 1.00 34.47 91 VAL A C 1
ATOM 726 O O . VAL A 1 91 ? 1.533 -14.277 -0.351 1.00 34.47 91 VAL A O 1
ATOM 729 N N . PHE A 1 92 ? -0.238 -14.608 -1.693 1.00 35.00 92 PHE A N 1
ATOM 730 C CA . PHE A 1 92 ? -1.248 -14.151 -0.749 1.00 35.00 92 PHE A CA 1
ATOM 731 C C . PHE A 1 92 ? -1.374 -15.193 0.371 1.00 35.00 92 PHE A C 1
ATOM 733 O O . PHE A 1 92 ? -1.967 -16.248 0.160 1.00 35.00 92 PHE A O 1
ATOM 740 N N . TYR A 1 93 ? -0.830 -14.913 1.555 1.00 27.80 93 TYR A N 1
ATOM 741 C CA . TYR A 1 93 ? -1.193 -15.651 2.764 1.00 27.80 93 TYR A CA 1
ATOM 742 C C . TYR A 1 93 ? -2.282 -14.870 3.493 1.00 27.80 93 TYR A C 1
ATOM 744 O O . TYR A 1 93 ? -2.033 -13.806 4.055 1.00 27.80 93 TYR A O 1
ATOM 752 N N . VAL A 1 94 ? -3.502 -15.401 3.446 1.00 28.61 94 VAL A N 1
ATOM 753 C CA . VAL A 1 94 ? -4.609 -14.965 4.298 1.00 28.61 94 VAL A CA 1
ATOM 754 C C . VAL A 1 94 ? -4.443 -15.710 5.622 1.00 28.61 94 VAL A C 1
ATOM 756 O O . VAL A 1 94 ? -4.484 -16.940 5.628 1.00 28.61 94 VAL A O 1
ATOM 759 N N . SER A 1 95 ? -4.183 -14.984 6.711 1.00 35.19 95 SER A N 1
ATOM 760 C CA . SER A 1 95 ? -4.200 -15.523 8.080 1.00 35.19 95 SER A CA 1
ATOM 761 C C . SER A 1 95 ? -5.540 -15.265 8.746 1.00 35.19 95 SER A C 1
ATOM 763 O O . SER A 1 95 ? -5.946 -14.078 8.703 1.00 35.19 95 SER A O 1
#

Sequence (95 aa):
MDYRWVLTIDSGYNVITVQKSDGFGCKLTATLPWSKSDDGSLDITHWWCRGVPWDSITPKFVAALINDAIDLGWMASKSGKPFRIDYRDKVFYVS

Solvent-accessible surface area (backbone atoms only — not comparable to full-atom values): 5896 Å² total; per-residue (Å²): 136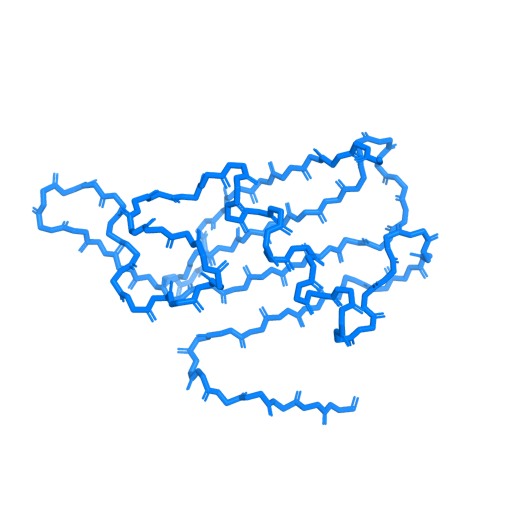,65,70,43,72,47,81,46,80,54,98,77,22,38,33,41,41,38,32,40,62,88,71,56,42,19,34,38,37,38,39,37,62,62,43,75,33,97,86,73,50,66,35,71,84,84,69,87,51,90,93,54,77,93,70,64,96,38,75,68,52,54,51,45,52,50,50,55,37,42,78,72,68,53,50,56,81,44,76,64,76,64,45,75,47,70,50,71,76,78,63,90,79,87,130

Radius of gyration: 13.34 Å; Cα contacts (8 Å, |Δi|>4): 144; chains: 1; bounding box: 32×29×32 Å